Protein AF-A0A1Y3X201-F1 (afdb_monomer_lite)

Structure (mmCIF, N/CA/C/O backbone):
data_AF-A0A1Y3X201-F1
#
_entry.id   AF-A0A1Y3X201-F1
#
loop_
_atom_site.group_PDB
_atom_site.id
_atom_site.type_symbol
_atom_site.label_atom_id
_atom_site.label_alt_id
_atom_site.label_comp_id
_atom_site.label_asym_id
_atom_site.label_entity_id
_atom_site.label_seq_id
_atom_site.pdbx_PDB_ins_code
_atom_site.Cartn_x
_atom_site.Cartn_y
_atom_site.Cartn_z
_atom_site.occupancy
_atom_site.B_iso_or_equiv
_atom_site.auth_seq_id
_atom_site.auth_comp_id
_atom_site.auth_asym_id
_atom_site.auth_atom_id
_atom_site.pdbx_PDB_model_num
ATOM 1 N N . MET A 1 1 ? -0.553 15.549 28.669 1.00 41.09 1 MET A N 1
ATOM 2 C CA . MET A 1 1 ? 0.184 15.203 27.435 1.00 41.09 1 MET A CA 1
ATOM 3 C C . MET A 1 1 ? -0.458 13.951 26.870 1.00 41.09 1 MET A C 1
ATOM 5 O O . MET A 1 1 ? -0.629 13.026 27.659 1.00 41.09 1 MET A O 1
ATOM 9 N N . PRO A 1 2 ? -0.892 13.905 25.600 1.00 51.62 2 PRO A N 1
ATOM 10 C CA . PRO A 1 2 ? -1.378 12.655 25.045 1.00 51.62 2 PRO A CA 1
ATOM 11 C C . PRO A 1 2 ? -0.167 11.744 24.836 1.00 51.62 2 PRO A C 1
ATOM 13 O O . PRO A 1 2 ? 0.804 12.114 24.182 1.00 51.62 2 PRO A O 1
ATOM 16 N N . VAL A 1 3 ? -0.200 10.586 25.483 1.00 52.31 3 VAL A N 1
ATOM 17 C CA . VAL A 1 3 ? 0.767 9.510 25.284 1.00 52.31 3 VAL A CA 1
ATOM 18 C C . VAL A 1 3 ? 0.422 8.900 23.932 1.00 52.31 3 VAL A C 1
ATOM 20 O O . VAL A 1 3 ? -0.614 8.253 23.803 1.00 52.31 3 VAL A O 1
ATOM 23 N N . THR A 1 4 ? 1.226 9.164 22.906 1.00 54.53 4 THR A N 1
ATOM 24 C CA . THR A 1 4 ? 1.120 8.423 21.649 1.00 54.53 4 THR A CA 1
ATOM 25 C C . THR A 1 4 ? 1.447 6.959 21.954 1.00 54.53 4 THR A C 1
ATOM 27 O O . THR A 1 4 ? 2.507 6.674 22.524 1.00 54.53 4 THR A O 1
ATOM 30 N N . PRO A 1 5 ? 0.538 6.008 21.688 1.00 50.62 5 PRO A N 1
ATOM 31 C CA . PRO A 1 5 ? 0.798 4.616 22.004 1.00 50.62 5 PRO A CA 1
ATOM 32 C C . PRO A 1 5 ? 1.959 4.116 21.135 1.00 50.62 5 PRO A C 1
ATOM 34 O O . PRO A 1 5 ? 1.957 4.257 19.917 1.00 50.62 5 PRO A O 1
ATOM 37 N N . PHE A 1 6 ? 2.944 3.478 21.768 1.00 50.56 6 PHE A N 1
ATOM 38 C CA . PHE A 1 6 ? 4.131 2.864 21.146 1.00 50.56 6 PHE A CA 1
ATOM 39 C C . PHE A 1 6 ? 3.821 1.836 20.027 1.00 50.56 6 PHE A C 1
ATOM 41 O O . PHE A 1 6 ? 4.737 1.329 19.381 1.00 50.56 6 PHE A O 1
ATOM 48 N N . PHE A 1 7 ? 2.542 1.528 19.790 1.00 48.94 7 PHE A N 1
ATOM 49 C CA . PHE A 1 7 ? 2.043 0.621 18.760 1.00 48.94 7 PHE A CA 1
ATOM 50 C C . PHE A 1 7 ? 1.978 1.226 17.351 1.00 48.94 7 PHE A C 1
ATOM 52 O O . PHE A 1 7 ? 1.791 0.467 16.403 1.00 48.94 7 PHE A O 1
ATOM 59 N N . GLU A 1 8 ? 2.182 2.537 17.172 1.00 54.47 8 GLU A N 1
ATOM 60 C CA . GLU A 1 8 ? 2.108 3.134 15.827 1.00 54.47 8 GLU A CA 1
ATOM 61 C C . GLU A 1 8 ? 3.350 2.896 14.955 1.00 54.47 8 GLU A C 1
ATOM 63 O O . GLU A 1 8 ? 3.268 2.786 13.731 1.00 54.47 8 GLU A O 1
ATOM 68 N N . ILE A 1 9 ? 4.516 2.757 15.584 1.00 64.50 9 ILE A N 1
ATOM 69 C CA . ILE A 1 9 ? 5.802 2.581 14.901 1.00 64.50 9 ILE A CA 1
ATOM 70 C C . ILE A 1 9 ? 5.937 1.227 14.162 1.00 64.50 9 ILE A C 1
ATOM 72 O O . ILE A 1 9 ? 6.494 1.230 13.060 1.00 64.50 9 ILE A O 1
ATOM 76 N N . PRO A 1 10 ? 5.480 0.066 14.688 1.00 82.94 10 PRO A N 1
ATOM 77 C CA . PRO A 1 10 ? 5.661 -1.210 13.991 1.00 82.94 10 PRO A CA 1
ATOM 78 C C . PRO A 1 10 ? 4.869 -1.317 12.683 1.00 82.94 10 PRO A C 1
ATOM 80 O O . PRO A 1 10 ? 5.424 -1.810 11.702 1.00 82.94 10 PRO A O 1
ATOM 83 N N . TYR A 1 11 ? 3.620 -0.845 12.627 1.00 91.44 11 TYR A N 1
ATOM 84 C CA . TYR A 1 11 ? 2.792 -1.009 11.425 1.00 91.44 11 TYR A CA 1
ATOM 85 C C . TYR A 1 11 ? 3.271 -0.138 10.266 1.00 91.44 11 TYR A C 1
ATOM 87 O O . TYR A 1 11 ? 3.410 -0.636 9.153 1.00 91.44 11 TYR A O 1
ATOM 95 N N . LEU A 1 12 ? 3.649 1.115 10.530 1.00 91.69 12 LEU A N 1
ATOM 96 C CA . LEU A 1 12 ? 4.240 1.977 9.501 1.00 91.69 12 LEU A CA 1
ATOM 97 C C . LEU A 1 12 ? 5.542 1.387 8.937 1.00 91.69 12 LEU A C 1
ATOM 99 O O . LEU A 1 12 ? 5.758 1.413 7.727 1.00 91.69 12 LEU A O 1
ATOM 103 N N . ARG A 1 13 ? 6.387 0.782 9.787 1.00 91.50 13 ARG A N 1
ATOM 104 C CA . ARG A 1 13 ? 7.589 0.066 9.322 1.00 91.50 13 ARG A CA 1
ATOM 105 C C . ARG A 1 13 ? 7.251 -1.144 8.455 1.00 91.50 13 ARG A C 1
ATOM 107 O O . ARG A 1 13 ? 7.947 -1.394 7.478 1.00 91.50 13 ARG A O 1
ATOM 114 N N . GLN A 1 14 ? 6.207 -1.894 8.797 1.00 94.25 14 GLN A N 1
ATOM 115 C CA . GLN A 1 14 ? 5.766 -3.038 7.996 1.00 94.25 14 GLN A CA 1
ATOM 116 C C . GLN A 1 14 ? 5.193 -2.606 6.642 1.00 94.25 14 GLN A C 1
ATOM 118 O O . GLN A 1 14 ? 5.466 -3.262 5.641 1.00 94.25 14 GLN A O 1
ATOM 123 N N . ILE A 1 15 ? 4.460 -1.490 6.587 1.00 95.69 15 ILE A N 1
ATOM 124 C CA . ILE A 1 15 ? 3.971 -0.910 5.326 1.00 95.69 15 ILE A CA 1
ATOM 125 C C . ILE A 1 15 ? 5.154 -0.465 4.458 1.00 95.69 15 ILE A C 1
ATOM 127 O O . ILE A 1 15 ? 5.198 -0.791 3.274 1.00 95.69 15 ILE A O 1
ATOM 131 N N . ALA A 1 16 ? 6.162 0.189 5.044 1.00 94.62 16 ALA A N 1
ATOM 132 C CA . ALA A 1 16 ? 7.383 0.548 4.322 1.00 94.62 16 ALA A CA 1
ATOM 133 C C . ALA A 1 16 ? 8.115 -0.691 3.767 1.00 94.62 16 ALA A C 1
ATOM 135 O O . ALA A 1 16 ? 8.462 -0.726 2.588 1.00 94.62 16 ALA A O 1
ATOM 136 N N . ALA A 1 17 ? 8.267 -1.745 4.574 1.00 95.19 17 ALA A N 1
ATOM 137 C CA . ALA A 1 17 ? 8.861 -3.006 4.128 1.00 95.19 17 ALA A CA 1
ATOM 138 C C . ALA A 1 17 ? 8.039 -3.687 3.015 1.00 95.19 17 ALA A C 1
ATOM 140 O O . ALA A 1 17 ? 8.602 -4.305 2.113 1.00 95.19 17 ALA A O 1
ATOM 141 N N . ALA A 1 18 ? 6.709 -3.556 3.038 1.00 96.38 18 ALA A N 1
ATOM 142 C CA . ALA A 1 18 ? 5.853 -4.039 1.958 1.00 96.38 18 ALA A CA 1
ATOM 143 C C . ALA A 1 18 ? 6.090 -3.265 0.650 1.00 96.38 18 ALA A C 1
ATOM 145 O O . ALA A 1 18 ? 6.143 -3.885 -0.411 1.00 96.38 18 ALA A O 1
ATOM 146 N N . GLN A 1 19 ? 6.299 -1.944 0.712 1.00 96.25 19 GLN A N 1
ATOM 147 C CA . GLN A 1 19 ? 6.686 -1.162 -0.468 1.00 96.25 19 GLN A CA 1
ATOM 148 C C . GLN A 1 19 ? 8.059 -1.592 -1.002 1.00 96.25 19 GLN A C 1
ATOM 150 O O . GLN A 1 19 ? 8.222 -1.750 -2.210 1.00 96.25 19 GLN A O 1
ATOM 155 N N . GLU A 1 20 ? 9.040 -1.840 -0.129 1.00 95.31 20 GLU A N 1
ATOM 156 C CA . GLU A 1 20 ? 10.349 -2.377 -0.535 1.00 95.31 20 GLU A CA 1
ATOM 157 C C . GLU A 1 20 ? 10.216 -3.745 -1.219 1.00 95.31 20 GLU A C 1
ATOM 159 O O . GLU A 1 20 ? 10.832 -3.984 -2.260 1.00 95.31 20 GLU A O 1
ATOM 164 N N . TYR A 1 21 ? 9.363 -4.623 -0.683 1.00 95.44 21 TYR A N 1
ATOM 165 C CA . TYR A 1 21 ? 9.048 -5.910 -1.296 1.00 95.44 21 TYR A CA 1
ATOM 166 C C . TYR A 1 21 ? 8.428 -5.748 -2.692 1.00 95.44 21 TYR A C 1
ATOM 168 O O . TYR A 1 21 ? 8.881 -6.409 -3.628 1.00 95.44 21 TYR A O 1
ATOM 176 N N . LEU A 1 22 ? 7.442 -4.860 -2.858 1.00 95.19 22 LEU A N 1
ATOM 177 C CA . LEU A 1 22 ? 6.812 -4.571 -4.154 1.00 95.19 22 LEU A CA 1
ATOM 178 C C . LEU A 1 22 ? 7.819 -3.994 -5.160 1.00 95.19 22 LEU A C 1
ATOM 180 O O . LEU A 1 22 ? 7.847 -4.407 -6.317 1.00 95.19 22 LEU A O 1
ATOM 184 N N . ASN A 1 23 ? 8.708 -3.106 -4.711 1.00 92.44 23 ASN A N 1
ATOM 185 C CA . ASN A 1 23 ? 9.760 -2.525 -5.546 1.00 92.44 23 ASN A CA 1
ATOM 186 C C . ASN A 1 23 ? 10.798 -3.569 -5.995 1.00 92.44 23 ASN A C 1
ATOM 188 O O . ASN A 1 23 ? 11.270 -3.525 -7.133 1.00 92.44 23 ASN A O 1
ATOM 192 N N . ALA A 1 24 ? 11.163 -4.510 -5.120 1.00 92.50 24 ALA A N 1
ATOM 193 C CA . ALA A 1 24 ? 12.134 -5.559 -5.430 1.00 92.50 24 ALA A CA 1
ATOM 194 C C . ALA A 1 24 ? 11.553 -6.661 -6.334 1.00 92.50 24 ALA A C 1
ATOM 196 O O . ALA A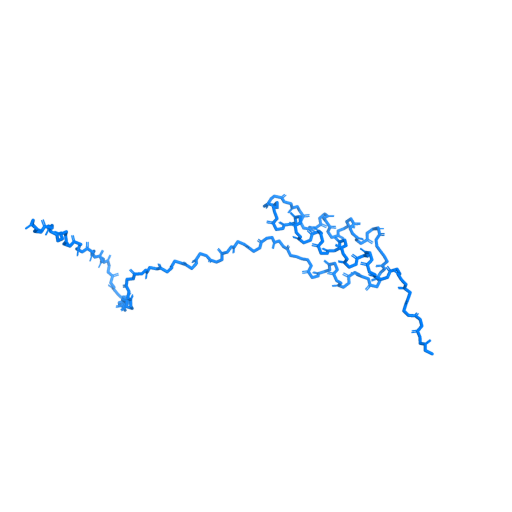 1 24 ? 12.284 -7.269 -7.120 1.00 92.50 24 ALA A O 1
ATOM 197 N N . ASN A 1 25 ? 10.245 -6.918 -6.249 1.00 91.62 25 ASN A N 1
ATOM 198 C CA . ASN A 1 25 ? 9.598 -8.051 -6.904 1.00 91.62 25 ASN A CA 1
ATOM 199 C C . ASN A 1 25 ? 8.648 -7.585 -8.009 1.00 91.62 25 ASN A C 1
ATOM 201 O O . ASN A 1 25 ? 7.485 -7.287 -7.762 1.00 91.62 25 ASN A O 1
ATOM 205 N N . ARG A 1 26 ? 9.116 -7.623 -9.263 1.00 86.56 26 ARG A N 1
ATOM 206 C CA . ARG A 1 26 ? 8.322 -7.209 -10.439 1.00 86.56 26 ARG A CA 1
ATOM 207 C C . ARG A 1 26 ? 6.993 -7.961 -10.594 1.00 86.56 26 ARG A C 1
ATOM 209 O O . ARG A 1 26 ? 6.052 -7.422 -11.153 1.00 86.56 26 ARG A O 1
ATOM 216 N N . ASN A 1 27 ? 6.935 -9.201 -10.115 1.00 90.88 27 ASN A N 1
ATOM 217 C CA . ASN A 1 27 ? 5.759 -10.065 -10.232 1.00 90.88 27 ASN A CA 1
ATOM 218 C C . ASN A 1 27 ? 4.910 -10.088 -8.951 1.00 90.88 27 ASN A C 1
ATOM 220 O O . ASN A 1 27 ? 4.020 -10.929 -8.833 1.00 90.88 27 ASN A O 1
ATOM 224 N N . ALA A 1 28 ? 5.225 -9.251 -7.958 1.00 93.44 28 ALA A N 1
ATOM 225 C CA . ALA A 1 28 ? 4.434 -9.190 -6.741 1.00 93.44 28 ALA A CA 1
ATOM 226 C C . ALA A 1 28 ? 3.055 -8.600 -7.044 1.00 93.44 28 ALA A C 1
ATOM 228 O O . ALA A 1 28 ? 2.931 -7.570 -7.701 1.00 93.44 28 ALA A O 1
ATOM 229 N N . ASP A 1 29 ? 2.019 -9.254 -6.531 1.00 96.06 29 ASP A N 1
ATOM 230 C CA . ASP A 1 29 ? 0.645 -8.805 -6.699 1.00 96.06 29 ASP A CA 1
ATOM 231 C C . ASP A 1 29 ? 0.303 -7.754 -5.633 1.00 96.06 29 ASP A C 1
ATOM 233 O O . ASP A 1 29 ? 0.112 -8.072 -4.452 1.00 96.06 29 ASP A O 1
ATOM 237 N N . L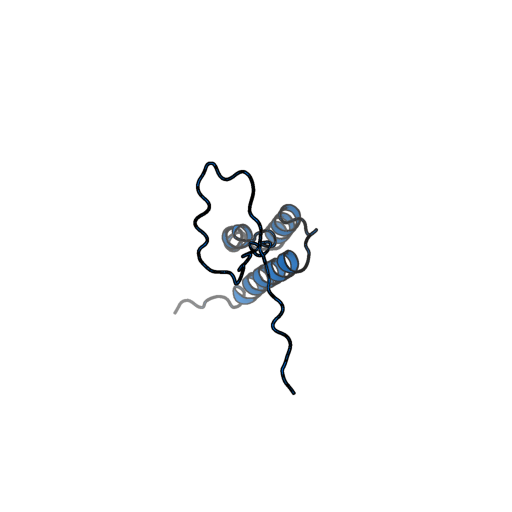EU A 1 30 ? 0.209 -6.493 -6.065 1.00 96.62 30 LEU A N 1
ATOM 238 C CA . LEU A 1 30 ? -0.137 -5.359 -5.207 1.00 96.62 30 LEU A CA 1
ATOM 239 C C . LEU A 1 30 ? -1.473 -5.564 -4.482 1.00 96.62 30 LEU A C 1
ATOM 241 O O . LEU A 1 30 ? -1.597 -5.223 -3.303 1.00 96.62 30 LEU A O 1
ATOM 245 N N . SER A 1 31 ? -2.473 -6.116 -5.168 1.00 97.19 31 SER A N 1
ATOM 246 C CA . SER A 1 31 ? -3.821 -6.279 -4.617 1.00 97.19 31 SER A CA 1
ATOM 247 C C . SER A 1 31 ? -3.822 -7.304 -3.491 1.00 97.19 31 SER A C 1
ATOM 249 O O . SER A 1 31 ? -4.408 -7.060 -2.431 1.00 97.19 31 SER A O 1
ATOM 251 N N . HIS A 1 32 ? -3.110 -8.416 -3.679 1.00 97.62 32 HIS A N 1
ATOM 252 C CA . HIS A 1 32 ? -2.945 -9.428 -2.637 1.00 97.62 32 HIS A CA 1
ATOM 253 C C . HIS A 1 32 ? -2.167 -8.892 -1.431 1.00 97.62 32 HIS A C 1
ATOM 255 O O . HIS A 1 32 ? -2.582 -9.132 -0.294 1.00 97.62 32 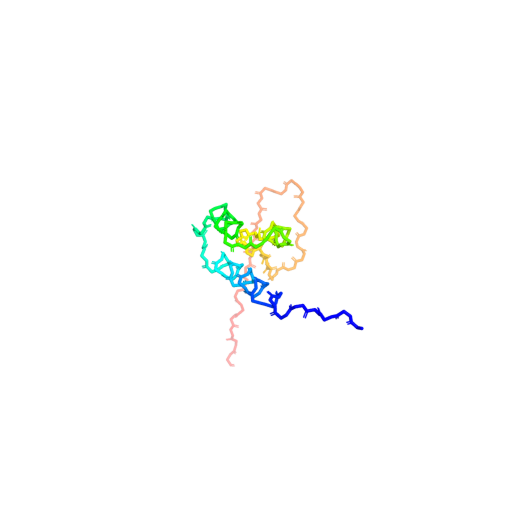HIS A O 1
ATOM 261 N N . VAL A 1 33 ? -1.097 -8.118 -1.650 1.00 97.31 33 VAL A N 1
ATOM 262 C CA . VAL A 1 33 ? -0.341 -7.483 -0.556 1.00 97.31 33 VAL A CA 1
ATOM 263 C C . VAL A 1 33 ? -1.232 -6.514 0.228 1.00 97.31 33 VAL A C 1
ATOM 265 O O . VAL A 1 33 ? -1.321 -6.631 1.451 1.00 97.31 33 VAL A O 1
ATOM 268 N N . LYS A 1 34 ? -1.972 -5.621 -0.446 1.00 97.94 34 LYS A N 1
ATOM 269 C CA . LYS A 1 34 ? -2.918 -4.706 0.223 1.00 97.94 34 LYS A CA 1
ATOM 270 C C . LYS A 1 34 ? -3.994 -5.463 1.003 1.00 97.94 34 LYS A C 1
ATOM 272 O O . LYS A 1 34 ? -4.304 -5.091 2.135 1.00 97.94 34 LYS A O 1
ATOM 277 N N . CYS A 1 35 ? -4.547 -6.532 0.430 1.00 98.00 35 CYS A N 1
ATOM 278 C CA . CYS A 1 35 ? -5.559 -7.355 1.092 1.00 98.00 35 CYS A CA 1
ATOM 279 C C . CYS A 1 35 ? -5.019 -8.000 2.377 1.00 98.00 35 CYS A C 1
ATOM 281 O O . CYS A 1 35 ? -5.683 -7.950 3.412 1.00 98.00 35 CYS A O 1
ATOM 283 N N . LEU A 1 36 ? -3.807 -8.562 2.328 1.00 97.75 36 LEU A N 1
ATOM 284 C CA . LEU A 1 36 ? -3.165 -9.169 3.492 1.00 97.75 36 LEU A CA 1
ATOM 285 C C . LEU A 1 36 ? -2.897 -8.137 4.592 1.00 97.75 36 LEU A C 1
ATOM 287 O O . LEU A 1 36 ? -3.218 -8.386 5.753 1.00 97.75 36 LEU A O 1
ATOM 291 N N . LEU A 1 37 ? -2.345 -6.973 4.242 1.00 96.75 37 LEU A N 1
ATOM 292 C CA . LEU A 1 37 ? -2.050 -5.926 5.222 1.00 96.75 37 LEU A CA 1
ATOM 293 C C . LEU A 1 37 ? -3.330 -5.413 5.893 1.00 96.75 37 LEU A C 1
ATOM 295 O O . LEU A 1 37 ? -3.376 -5.322 7.116 1.00 96.75 37 LEU A O 1
ATOM 299 N N . ARG A 1 38 ? -4.405 -5.182 5.128 1.00 97.06 38 ARG A N 1
ATOM 300 C CA . ARG A 1 38 ? -5.719 -4.800 5.680 1.00 97.06 38 ARG A CA 1
ATOM 301 C C . ARG A 1 38 ? -6.321 -5.867 6.603 1.00 97.06 38 ARG A C 1
ATOM 303 O O . ARG A 1 38 ? -7.107 -5.516 7.479 1.00 97.06 38 ARG A O 1
ATOM 310 N N . TRP A 1 39 ? -5.976 -7.144 6.407 1.00 96.81 39 TRP A N 1
ATOM 311 C CA . TRP A 1 39 ? -6.431 -8.254 7.252 1.00 96.81 39 TRP A CA 1
ATOM 312 C C . TRP A 1 39 ? -5.717 -8.298 8.608 1.00 96.81 39 TRP A C 1
ATOM 314 O O . TRP A 1 39 ? -6.341 -8.621 9.616 1.00 96.81 39 TRP A O 1
ATOM 324 N N . ILE A 1 40 ? -4.416 -7.988 8.642 1.00 94.94 40 ILE A N 1
ATOM 325 C CA . ILE A 1 40 ? -3.595 -8.102 9.861 1.00 94.94 40 ILE A CA 1
ATOM 326 C C . ILE A 1 40 ? -3.411 -6.775 10.609 1.00 94.94 40 ILE A C 1
ATOM 328 O O . ILE A 1 40 ? -3.035 -6.799 11.780 1.00 94.94 40 ILE A O 1
ATOM 332 N N . MET A 1 41 ? -3.646 -5.632 9.956 1.00 94.56 41 MET A N 1
ATOM 333 C CA . MET A 1 41 ? -3.424 -4.301 10.528 1.00 94.56 41 MET A CA 1
ATOM 334 C C . MET A 1 41 ? -4.732 -3.603 10.938 1.00 94.56 41 MET A C 1
ATOM 336 O O . MET A 1 41 ? -5.767 -3.792 10.289 1.00 94.56 41 MET A O 1
ATOM 340 N N . PRO A 1 42 ? -4.686 -2.744 11.976 1.00 94.69 42 PRO A N 1
ATOM 341 C CA . PRO A 1 42 ? -5.809 -1.895 12.369 1.00 94.69 42 PRO A CA 1
ATOM 342 C C . PRO A 1 42 ? -6.299 -0.970 11.240 1.00 94.69 42 PRO A C 1
ATOM 344 O O . PRO A 1 42 ? -5.538 -0.600 10.342 1.00 94.69 42 PRO A O 1
ATOM 347 N N . LYS A 1 43 ? -7.579 -0.576 11.296 1.00 94.88 43 LYS A N 1
ATOM 348 C CA . LYS A 1 43 ? -8.235 0.227 10.245 1.00 94.88 43 LYS A CA 1
ATOM 349 C C . LYS A 1 43 ? -7.610 1.606 10.058 1.00 94.88 43 LYS A C 1
ATOM 351 O O . LYS A 1 43 ? -7.661 2.137 8.955 1.00 94.88 43 LYS A O 1
ATOM 356 N N . GLU A 1 44 ? -7.004 2.162 11.101 1.00 94.44 44 GLU A N 1
ATOM 357 C CA . GLU A 1 44 ? -6.348 3.473 11.085 1.00 94.44 44 GLU A CA 1
ATOM 358 C C . GLU A 1 44 ? -5.185 3.538 10.078 1.00 94.44 44 GLU A C 1
ATOM 360 O O . GLU A 1 44 ? -4.808 4.621 9.646 1.00 94.44 44 GLU A O 1
ATOM 365 N N . TYR A 1 45 ? -4.645 2.385 9.666 1.00 94.12 45 TYR A N 1
ATOM 366 C CA . TYR A 1 45 ? -3.553 2.291 8.694 1.00 94.12 45 TYR A CA 1
ATOM 367 C C . TYR A 1 45 ? -4.014 1.958 7.275 1.00 94.12 45 TYR A C 1
ATOM 369 O O . TYR A 1 45 ? -3.179 1.879 6.375 1.00 94.12 45 TYR A O 1
ATOM 377 N N . HIS A 1 46 ? -5.312 1.736 7.041 1.00 95.88 46 HIS A N 1
ATOM 378 C CA . HIS A 1 46 ? -5.796 1.334 5.714 1.00 95.88 46 HIS A CA 1
ATOM 379 C C . HIS A 1 46 ? -5.520 2.418 4.666 1.00 95.88 46 HIS A C 1
ATOM 381 O O . HIS A 1 46 ? -5.115 2.083 3.558 1.00 95.88 46 HIS A O 1
ATOM 387 N N . ASP A 1 47 ? -5.597 3.693 5.051 1.00 96.50 47 ASP A N 1
ATOM 388 C CA . ASP A 1 47 ? -5.237 4.818 4.181 1.00 96.50 47 ASP A CA 1
ATOM 389 C C . ASP A 1 47 ? -3.749 4.800 3.786 1.00 96.50 47 ASP A C 1
ATOM 391 O O . ASP A 1 47 ? -3.401 5.148 2.660 1.00 96.50 47 ASP A O 1
ATOM 395 N N . GLU A 1 48 ? -2.852 4.371 4.681 1.00 95.62 48 GLU A N 1
ATOM 396 C CA . GLU A 1 48 ? -1.421 4.220 4.370 1.00 95.62 48 GLU A CA 1
ATOM 397 C C . GLU A 1 48 ? -1.152 2.994 3.490 1.00 95.62 48 GLU A C 1
ATOM 399 O O . GLU A 1 48 ? -0.337 3.055 2.571 1.00 95.62 48 GLU A O 1
ATOM 404 N N . ILE A 1 49 ? -1.874 1.892 3.715 1.00 97.12 49 ILE A N 1
ATOM 405 C CA . ILE A 1 49 ? -1.821 0.701 2.852 1.00 97.12 49 ILE A CA 1
ATOM 406 C C . ILE A 1 49 ? -2.258 1.056 1.423 1.00 97.12 49 ILE A C 1
ATOM 408 O O . ILE A 1 49 ? -1.706 0.535 0.450 1.00 97.12 49 ILE A O 1
ATOM 412 N N . ASP A 1 50 ? -3.212 1.973 1.275 1.00 96.75 50 ASP A N 1
ATOM 413 C CA . ASP A 1 50 ? -3.741 2.376 -0.027 1.00 96.75 50 ASP A CA 1
ATOM 414 C C . ASP A 1 50 ? -2.738 3.157 -0.871 1.00 96.75 50 ASP A C 1
ATOM 416 O O . ASP A 1 50 ? -2.805 3.072 -2.102 1.00 96.75 50 ASP A O 1
ATOM 420 N N . LYS A 1 51 ? -1.757 3.804 -0.232 1.00 96.31 51 LYS A N 1
ATOM 421 C CA . LYS A 1 51 ? -0.645 4.492 -0.902 1.00 96.31 51 LYS A CA 1
ATOM 422 C C . LYS A 1 51 ? 0.394 3.546 -1.499 1.00 96.31 51 LYS A C 1
ATOM 424 O O . LYS A 1 51 ? 1.201 3.999 -2.306 1.00 96.31 51 LYS A O 1
ATOM 429 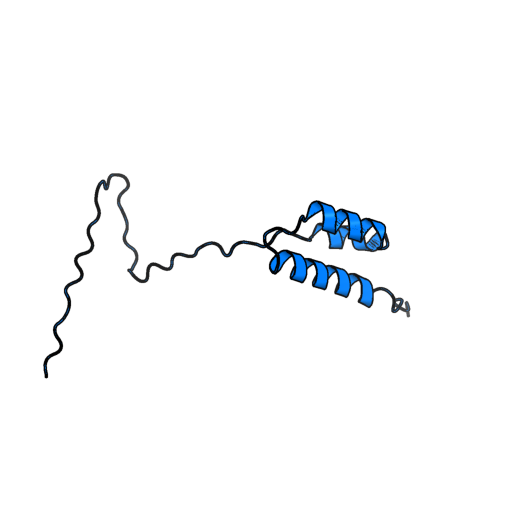N N . LEU A 1 52 ? 0.384 2.257 -1.139 1.00 96.00 52 LEU A N 1
ATOM 430 C CA . LEU A 1 52 ? 1.281 1.288 -1.766 1.00 96.00 52 LEU A CA 1
ATOM 431 C C . LEU A 1 52 ? 1.025 1.229 -3.272 1.00 96.00 52 LEU A C 1
ATOM 433 O O . LEU A 1 52 ? -0.128 1.233 -3.724 1.00 96.00 52 LEU A O 1
ATOM 437 N N . HIS A 1 53 ? 2.097 1.110 -4.039 1.00 94.25 53 HIS A N 1
ATOM 438 C CA . HIS A 1 53 ? 2.036 1.061 -5.493 1.00 94.25 53 HIS A CA 1
ATOM 439 C C . HIS A 1 53 ? 2.932 -0.045 -6.047 1.00 94.25 53 HIS A C 1
ATOM 441 O O . HIS A 1 53 ? 3.859 -0.517 -5.385 1.00 94.25 53 HIS A O 1
ATOM 447 N N . GLU A 1 54 ? 2.634 -0.468 -7.275 1.00 92.12 54 GLU A N 1
ATOM 448 C CA . GLU A 1 54 ? 3.517 -1.357 -8.024 1.00 92.12 54 GLU A CA 1
ATOM 449 C C . GLU A 1 54 ? 4.861 -0.670 -8.244 1.00 92.12 54 GLU A C 1
ATOM 451 O O . GLU A 1 54 ? 4.946 0.560 -8.257 1.00 92.12 54 GLU A O 1
ATOM 456 N N . ARG A 1 55 ? 5.916 -1.464 -8.428 1.00 85.44 55 ARG A N 1
ATOM 457 C CA . ARG A 1 55 ? 7.225 -0.933 -8.791 1.00 85.44 55 ARG A CA 1
ATOM 458 C C . ARG A 1 55 ? 7.069 0.033 -9.966 1.00 85.44 55 ARG A C 1
ATOM 460 O O . ARG A 1 55 ? 6.662 -0.373 -11.052 1.00 85.44 55 ARG A O 1
ATOM 467 N N . GLU A 1 56 ? 7.462 1.284 -9.763 1.00 75.75 56 GLU A N 1
ATOM 468 C CA . GLU A 1 56 ? 7.632 2.205 -10.877 1.00 75.75 56 GLU A CA 1
ATOM 469 C C . GLU A 1 56 ? 8.828 1.703 -11.690 1.00 75.75 56 GLU A C 1
ATOM 471 O O . GLU A 1 56 ? 9.970 1.683 -11.215 1.00 75.75 56 GLU A O 1
ATOM 476 N N . ASP A 1 57 ? 8.569 1.209 -12.903 1.00 68.31 57 ASP A N 1
ATOM 477 C CA . ASP A 1 57 ? 9.644 1.022 -13.867 1.00 68.31 57 ASP A CA 1
ATOM 478 C C . ASP A 1 57 ? 10.261 2.413 -14.068 1.00 68.31 57 ASP A C 1
ATOM 480 O O . ASP A 1 57 ? 9.514 3.358 -14.350 1.00 68.31 57 ASP A O 1
ATOM 484 N N . PRO A 1 58 ? 11.585 2.584 -13.874 1.00 66.25 58 PRO A N 1
ATOM 485 C CA . PRO A 1 58 ? 12.205 3.873 -14.113 1.00 66.25 58 PRO A CA 1
ATOM 486 C C . PRO A 1 58 ? 11.814 4.269 -15.528 1.00 66.25 58 PRO A C 1
ATOM 488 O O . PRO A 1 58 ? 12.100 3.528 -16.473 1.00 66.25 58 PRO A O 1
ATOM 491 N N . GLN A 1 59 ? 11.100 5.395 -15.654 1.00 58.84 59 GLN A N 1
ATOM 492 C CA . GLN A 1 59 ? 10.848 6.017 -16.944 1.00 58.84 59 GLN A CA 1
ATOM 493 C C . GLN A 1 59 ? 12.197 5.994 -17.645 1.00 58.84 59 GLN A C 1
ATOM 495 O O . GLN A 1 59 ? 13.162 6.544 -17.113 1.00 58.84 59 GLN A O 1
ATOM 500 N N . PHE A 1 60 ? 12.300 5.250 -18.748 1.00 50.69 60 PHE A N 1
ATOM 501 C CA . PHE A 1 60 ? 13.508 5.199 -19.553 1.00 50.69 60 PHE A CA 1
ATOM 502 C C . PHE A 1 60 ? 13.754 6.634 -20.020 1.00 50.69 60 PHE A C 1
ATOM 504 O O . PHE A 1 60 ? 13.265 7.061 -21.064 1.00 50.69 60 PHE A O 1
ATOM 511 N N . VAL A 1 61 ? 14.476 7.418 -19.222 1.00 49.88 61 VAL A N 1
ATOM 512 C CA . VAL A 1 61 ? 15.034 8.680 -19.662 1.00 49.88 61 VAL A CA 1
ATOM 513 C C . VAL A 1 61 ? 16.170 8.245 -20.564 1.00 49.88 61 VAL A C 1
ATOM 515 O O . VAL A 1 61 ? 17.292 7.999 -20.125 1.00 49.88 61 VAL A O 1
ATOM 518 N N . CYS A 1 62 ? 15.846 8.058 -21.840 1.00 43.78 62 CYS A N 1
ATOM 519 C CA . CYS A 1 62 ? 16.846 7.980 -22.879 1.00 43.78 62 CYS A CA 1
ATOM 520 C C . CYS A 1 62 ? 17.482 9.370 -22.941 1.00 43.78 62 CYS A C 1
ATOM 522 O O . CYS A 1 62 ? 17.054 10.237 -23.701 1.00 43.78 62 CYS A O 1
ATOM 524 N N . ILE A 1 63 ? 18.468 9.618 -22.076 1.00 50.03 63 ILE A N 1
ATOM 525 C CA . ILE A 1 63 ? 19.396 10.722 -22.272 1.00 50.03 63 ILE A CA 1
ATOM 526 C C . ILE A 1 63 ? 20.241 10.290 -23.466 1.00 50.03 63 ILE A C 1
ATOM 528 O O . ILE A 1 63 ? 21.316 9.710 -23.316 1.00 50.03 63 ILE A O 1
ATOM 532 N N . ILE A 1 64 ? 19.720 10.511 -24.675 1.00 50.16 64 ILE A N 1
ATOM 533 C CA . ILE A 1 64 ? 20.567 10.564 -25.856 1.00 50.16 64 ILE A CA 1
ATOM 534 C C . ILE A 1 64 ? 21.471 11.765 -25.604 1.00 50.16 64 ILE A C 1
ATOM 536 O O . ILE A 1 64 ? 21.065 12.915 -25.769 1.00 50.16 64 ILE A O 1
ATOM 540 N N . ASN A 1 65 ? 22.683 11.499 -25.118 1.00 51.97 65 ASN A N 1
ATOM 541 C CA . ASN A 1 65 ? 23.763 12.474 -25.079 1.00 51.97 65 ASN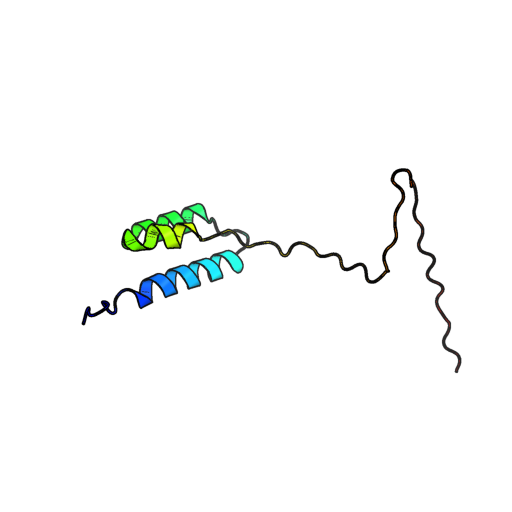 A CA 1
ATOM 542 C C . ASN A 1 65 ? 24.114 12.814 -26.533 1.00 51.97 65 ASN A C 1
ATOM 544 O O . ASN A 1 65 ? 25.022 12.239 -27.122 1.00 51.97 65 ASN A O 1
ATOM 548 N N . GLY A 1 66 ? 23.315 13.688 -27.138 1.00 47.59 66 GLY A N 1
ATOM 549 C CA . GLY A 1 66 ? 23.378 14.003 -28.560 1.00 47.59 66 GLY A CA 1
ATOM 550 C C . GLY A 1 66 ? 22.605 15.265 -28.925 1.00 47.59 66 GLY A C 1
ATOM 551 O O . GLY A 1 66 ? 22.064 15.337 -30.019 1.00 47.59 66 GLY A O 1
ATOM 552 N N . GLY A 1 67 ? 22.532 16.243 -28.014 1.00 54.44 67 GLY A N 1
ATOM 553 C CA . GLY A 1 67 ? 21.987 17.576 -28.287 1.00 54.44 67 GLY A CA 1
ATOM 554 C C . GLY A 1 67 ? 20.485 17.629 -28.607 1.00 54.44 67 GLY A C 1
ATOM 555 O O . GLY A 1 67 ? 19.819 16.628 -28.857 1.00 54.44 67 GLY A O 1
ATOM 556 N N . GLN A 1 68 ? 19.929 18.841 -28.591 1.00 49.59 68 GLN A N 1
ATOM 557 C CA . GLN A 1 68 ? 18.590 19.103 -29.118 1.00 49.59 68 GLN A CA 1
ATOM 558 C C . GLN A 1 68 ? 18.609 18.945 -30.639 1.00 49.59 68 GLN A C 1
ATOM 560 O O . GLN A 1 68 ? 18.944 19.881 -31.361 1.00 49.59 68 GLN A O 1
ATOM 565 N N . ASN A 1 69 ? 18.220 17.775 -31.135 1.00 56.28 69 ASN A N 1
ATOM 566 C CA . ASN A 1 69 ? 17.860 17.627 -32.537 1.00 56.28 69 ASN A CA 1
ATOM 567 C C . ASN A 1 69 ? 16.357 17.872 -32.674 1.00 56.28 69 ASN A C 1
ATOM 569 O O . ASN A 1 69 ? 15.532 17.033 -32.314 1.00 56.28 69 ASN A O 1
ATOM 573 N N . LEU A 1 70 ? 16.003 19.061 -33.163 1.00 59.41 70 LEU A N 1
ATOM 574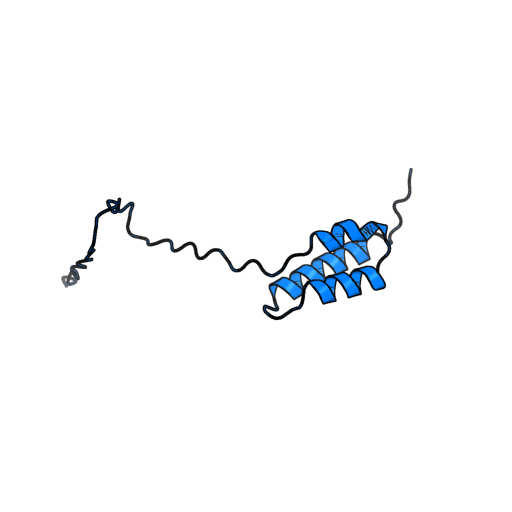 C CA . LEU A 1 70 ? 14.643 19.380 -33.589 1.00 59.41 70 LEU A CA 1
ATOM 575 C C . LEU A 1 70 ? 14.336 18.552 -34.843 1.00 59.41 70 LEU A C 1
ATOM 577 O O . LEU A 1 70 ? 14.662 18.954 -35.958 1.00 59.41 70 LEU A O 1
ATOM 581 N N . ILE A 1 71 ? 13.734 17.378 -34.667 1.00 59.62 71 ILE A N 1
ATOM 582 C CA . ILE A 1 71 ? 13.226 16.590 -35.792 1.00 59.62 71 ILE A CA 1
ATOM 583 C C . ILE A 1 71 ? 11.937 17.264 -36.273 1.00 59.62 71 ILE A C 1
ATOM 585 O O . ILE A 1 71 ? 10.959 17.362 -35.533 1.00 59.62 71 ILE A O 1
ATOM 589 N N . ALA A 1 72 ? 11.939 17.770 -37.507 1.00 61.28 72 ALA A N 1
ATOM 590 C CA . ALA A 1 72 ? 10.750 18.361 -38.111 1.00 61.28 72 ALA A CA 1
ATOM 591 C C . ALA A 1 72 ? 9.657 17.287 -38.320 1.00 61.28 72 ALA A C 1
ATOM 593 O O . ALA A 1 72 ? 9.989 16.159 -38.685 1.00 61.28 72 ALA A O 1
ATOM 594 N N . PRO A 1 73 ? 8.359 17.619 -38.170 1.00 56.56 73 PRO A N 1
ATOM 595 C CA . PRO A 1 73 ? 7.259 16.643 -38.165 1.00 56.56 73 PRO A CA 1
ATOM 596 C C . PRO A 1 73 ? 7.099 15.803 -39.446 1.00 56.56 73 PRO A C 1
ATOM 598 O O . PRO A 1 73 ? 6.398 14.799 -39.423 1.00 56.56 73 PRO A O 1
ATOM 601 N N . ASN A 1 74 ? 7.765 16.174 -40.544 1.00 70.19 74 ASN A N 1
ATOM 602 C CA . ASN A 1 74 ? 7.722 15.456 -41.822 1.00 70.19 74 ASN A CA 1
ATOM 603 C C . ASN A 1 74 ? 9.035 14.722 -42.158 1.00 70.19 74 ASN A C 1
ATOM 605 O O . ASN A 1 74 ? 9.225 14.301 -43.299 1.00 70.19 74 ASN A O 1
ATOM 609 N N . ALA A 1 75 ? 9.972 14.607 -41.215 1.00 66.56 75 ALA A N 1
ATOM 610 C CA . ALA A 1 75 ? 11.224 13.897 -41.448 1.00 66.56 75 ALA A CA 1
ATOM 611 C C . ALA A 1 75 ? 10.969 12.383 -41.564 1.00 66.56 75 ALA A C 1
ATOM 613 O O . ALA A 1 75 ? 10.457 11.763 -40.636 1.00 66.56 75 ALA A O 1
ATOM 614 N N . GLN A 1 76 ? 11.325 11.789 -42.708 1.00 64.69 76 GLN A N 1
ATOM 615 C CA . GLN A 1 76 ? 11.153 10.350 -42.960 1.00 64.69 76 GLN A CA 1
ATOM 616 C C . GLN A 1 76 ? 12.416 9.526 -42.677 1.00 64.69 76 GLN A C 1
ATOM 618 O O . GLN A 1 76 ? 12.320 8.323 -42.459 1.00 64.69 76 GLN A O 1
ATOM 623 N N . GLN A 1 77 ? 13.592 10.158 -42.654 1.00 53.97 77 GLN A N 1
ATOM 624 C CA . GLN A 1 77 ? 14.867 9.495 -42.395 1.00 53.97 77 GLN A CA 1
ATOM 625 C C . GLN A 1 77 ? 15.806 10.441 -41.645 1.00 53.97 77 GLN A C 1
ATOM 627 O O . GLN A 1 77 ? 15.839 11.642 -41.919 1.00 53.97 77 GLN A O 1
ATOM 632 N N . ALA A 1 78 ? 16.560 9.886 -40.701 1.00 63.38 78 ALA A N 1
ATOM 633 C CA . ALA A 1 78 ? 17.637 10.565 -39.999 1.00 63.38 78 ALA A CA 1
ATOM 634 C C . ALA A 1 78 ? 18.869 9.657 -40.021 1.00 63.38 78 ALA A C 1
ATOM 636 O O . ALA A 1 78 ? 18.765 8.465 -39.737 1.00 63.38 78 ALA A O 1
ATOM 637 N N . GLU A 1 79 ? 20.024 10.218 -40.361 1.00 58.28 79 GLU A N 1
ATOM 638 C CA . GLU A 1 79 ? 21.299 9.505 -40.374 1.00 58.28 79 GLU A CA 1
ATOM 639 C C . GLU A 1 79 ? 22.278 10.196 -39.428 1.00 58.28 79 GLU A C 1
ATOM 641 O O . GLU A 1 79 ? 22.404 11.421 -39.430 1.00 58.28 79 GLU A O 1
ATOM 646 N N . GLN A 1 80 ? 22.981 9.402 -38.621 1.00 56.94 80 GLN A N 1
ATOM 647 C CA . GLN A 1 80 ? 24.127 9.861 -37.843 1.00 56.94 80 GLN A CA 1
ATOM 648 C C . GLN A 1 80 ? 25.405 9.426 -38.554 1.00 56.94 80 GLN A C 1
ATOM 650 O O . GLN A 1 80 ? 25.666 8.233 -38.690 1.00 56.94 80 GLN A O 1
ATOM 655 N N . ASN A 1 81 ? 26.221 10.392 -38.968 1.00 55.53 81 ASN A N 1
ATOM 656 C CA . ASN A 1 81 ? 27.574 10.132 -39.438 1.00 55.53 81 ASN A CA 1
ATOM 657 C C . ASN A 1 81 ? 28.541 10.403 -38.282 1.00 55.53 81 ASN A C 1
ATOM 659 O O . ASN A 1 81 ? 28.744 11.554 -37.894 1.00 55.53 81 ASN A O 1
ATOM 663 N N . ILE A 1 82 ? 29.080 9.340 -37.692 1.00 57.12 82 ILE A N 1
ATOM 664 C CA . ILE A 1 82 ? 30.126 9.446 -36.679 1.00 57.12 82 ILE A CA 1
ATOM 665 C C . ILE A 1 82 ? 31.446 9.318 -37.436 1.00 57.12 82 ILE A C 1
ATOM 667 O O . ILE A 1 82 ? 31.776 8.242 -37.926 1.00 57.12 82 ILE A O 1
ATOM 671 N N . GLN A 1 83 ? 32.170 10.427 -37.590 1.00 57.66 83 GLN A N 1
ATOM 672 C CA . GLN A 1 83 ? 33.546 10.373 -38.073 1.00 57.66 83 GLN A CA 1
ATOM 673 C C . GLN A 1 83 ? 34.437 9.918 -36.919 1.00 57.66 83 GLN A C 1
ATOM 675 O O . GLN A 1 83 ? 34.576 10.628 -35.923 1.00 57.66 83 GLN A O 1
ATOM 680 N N . ASP A 1 84 ? 35.030 8.735 -37.056 1.00 55.12 84 ASP A N 1
ATOM 681 C CA . ASP A 1 84 ? 36.069 8.262 -36.149 1.00 55.12 84 ASP A CA 1
ATOM 682 C C . ASP A 1 84 ? 37.337 9.098 -36.361 1.00 55.12 84 ASP A C 1
ATOM 684 O O . ASP A 1 84 ? 38.044 8.966 -37.363 1.00 55.12 84 ASP A O 1
ATOM 688 N N . SER A 1 85 ? 37.630 9.986 -35.413 1.00 59.03 85 SER A N 1
ATOM 689 C CA . SER A 1 85 ? 38.908 10.692 -35.363 1.00 59.03 85 SER A CA 1
ATOM 690 C C . SER A 1 85 ? 40.022 9.692 -35.038 1.00 59.03 85 SER A C 1
ATOM 692 O O . SER A 1 85 ? 40.106 9.182 -33.921 1.00 59.03 85 SER A O 1
ATOM 694 N N . ILE A 1 86 ? 40.882 9.406 -36.016 1.00 54.22 86 ILE A N 1
ATOM 695 C CA . ILE A 1 86 ? 42.097 8.597 -35.841 1.00 54.22 86 ILE A CA 1
ATOM 696 C C . ILE A 1 86 ? 43.019 9.304 -34.826 1.00 54.22 86 ILE A C 1
ATOM 698 O O . ILE A 1 86 ? 43.259 10.502 -34.983 1.00 54.22 86 ILE A O 1
ATOM 702 N N . PRO A 1 87 ? 43.567 8.613 -33.807 1.00 48.56 87 PRO A N 1
ATOM 703 C CA . PRO A 1 87 ? 44.510 9.231 -32.882 1.00 48.56 87 PRO A CA 1
ATOM 704 C C . PRO A 1 87 ? 45.894 9.359 -33.542 1.00 48.56 87 PRO A C 1
ATOM 706 O O . PRO A 1 87 ? 46.501 8.358 -33.928 1.00 48.56 87 PRO A O 1
ATOM 709 N N . GLU A 1 88 ? 46.395 10.589 -33.680 1.00 46.19 88 GLU A N 1
ATOM 710 C CA . GLU A 1 88 ? 47.796 10.847 -34.032 1.00 46.19 88 GLU A CA 1
ATOM 711 C C . GLU A 1 88 ? 48.729 10.480 -32.863 1.00 46.19 88 GLU A C 1
ATOM 713 O O . GLU A 1 88 ? 48.379 10.615 -31.690 1.00 46.19 88 GLU A O 1
ATOM 718 N N . LYS A 1 89 ? 49.897 9.949 -33.234 1.00 40.22 89 LYS A N 1
ATOM 719 C CA . LYS A 1 89 ? 50.916 9.307 -32.396 1.00 40.22 89 LYS A CA 1
ATOM 720 C C . LYS A 1 89 ? 51.862 10.304 -31.732 1.00 40.22 89 LYS A C 1
ATOM 722 O O . LYS A 1 89 ? 52.287 11.249 -32.429 1.00 40.22 89 LYS A O 1
#

Foldseek 3Di:
DDDDPPVPVPLLVVLVVLLVVQQVDQPDDLVVSLVVSPVPDDPVCNVVSVPRDHHDPPPPPPPPVPDDDPDDPPDPDDDDDDDPDDDDD

Secondary structure (DSSP, 8-state):
-----TTHHHHHHHHHHHHHHHHH-TT--HHHHHHHHHHHS-GGGHHHHHT-------------SS------TT-----------PPP-

Sequence (89 aa):
MPVTPFFEIPYLRQIAAAQEYLNANRNADLSHVKCLLRWIMPKEYHDEIDKLHEREDPQFVCIINGGQNLIAPNAQQAEQNIQDSIPEK

Radius of gyration: 25.04 Å; chains: 1; bounding box: 59×29×70 Å

pLDDT: mean 75.65, std 20.29, range [40.22, 98.0]